Protein AF-F6WDW6-F1 (afdb_monomer)

Secondary structure (DSSP, 8-state):
------PPPEE-SS--TTT--SEESS--EESTTTHHHHHHHHT-SS---SEE-HHHHHHHHHHTTSPTT-----GGGTTTTS-S--------------------SHHHHHHHHHHGGGSSSS---PPP---

Nearest PDB structures (foldseek):
  7z34-assembly1_u  TM=2.081E-01  e=6.121E+00  Saccharomyces cerevisiae S288C

pLDDT: mean 77.18, std 23.58, range [34.5, 98.44]

InterPro domains:
  IPR026065 SIN3-HDAC complex-associated factor [PF15396] (2-120)
  IPR026065 SIN3-HDAC complex-associated factor [PTHR13422] (1-121)

Foldseek 3Di:
DPPPDDQDKEADPQAAQFQRHRIESDYWDWCPVQQVVCCQAQVDPDGTTDTHHPVVVVSSVVVVPDDPPDSDHNVVRGNNVVPPPPPPPPPPPPDDPDDDDDDDPPVVVVVVVVVVVVPPDDDDDDDDDDD

Mean predicted aligned error: 16.39 Å

Radius of gyration: 31.58 Å; Cα contacts (8 Å, |Δi|>4): 129; chains: 1; bounding box: 74×44×86 Å

Structure (mmCIF, N/CA/C/O backbone):
data_AF-F6WDW6-F1
#
_entry.id   AF-F6WDW6-F1
#
loop_
_atom_site.group_PDB
_atom_site.id
_atom_site.type_symbol
_atom_site.label_atom_id
_atom_site.label_alt_id
_atom_site.label_comp_id
_atom_site.label_asym_id
_atom_site.label_entity_id
_atom_site.label_seq_id
_atom_site.pdbx_PDB_ins_code
_atom_site.Cartn_x
_atom_site.Cartn_y
_atom_site.Cartn_z
_atom_site.occupancy
_atom_site.B_iso_or_equiv
_atom_site.auth_seq_id
_atom_site.auth_comp_id
_atom_site.auth_asym_id
_atom_site.auth_atom_id
_atom_site.pdbx_PDB_model_num
ATOM 1 N N . MET A 1 1 ? 35.401 13.949 -7.807 1.00 63.75 1 MET A N 1
ATOM 2 C CA . MET A 1 1 ? 34.374 13.341 -8.684 1.00 63.75 1 MET A CA 1
ATOM 3 C C . MET A 1 1 ? 33.466 12.466 -7.840 1.00 63.75 1 MET A C 1
ATOM 5 O O . MET A 1 1 ? 33.909 11.425 -7.373 1.00 63.75 1 MET A O 1
ATOM 9 N N . PHE A 1 2 ? 32.221 12.883 -7.607 1.00 60.28 2 PHE A N 1
ATOM 10 C CA . PHE A 1 2 ? 31.216 11.987 -7.040 1.00 60.28 2 PHE A CA 1
ATOM 11 C C . PHE A 1 2 ? 30.841 10.987 -8.132 1.00 60.28 2 PHE A C 1
ATOM 13 O O . PHE A 1 2 ? 30.145 11.336 -9.084 1.00 60.28 2 P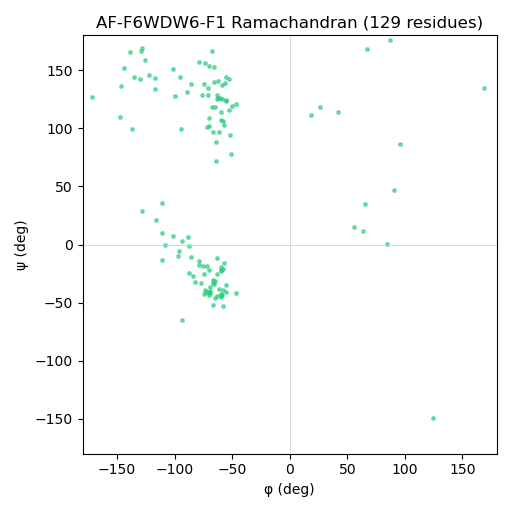HE A O 1
ATOM 20 N N . GLY A 1 3 ? 31.384 9.772 -8.052 1.00 66.12 3 GLY A N 1
ATOM 21 C CA . GLY A 1 3 ? 30.981 8.692 -8.942 1.00 66.12 3 GLY A CA 1
ATOM 22 C C . GLY A 1 3 ? 29.470 8.516 -8.836 1.00 66.12 3 GLY A C 1
ATOM 23 O O . GLY A 1 3 ? 28.943 8.348 -7.737 1.00 66.12 3 GLY A O 1
ATOM 24 N N . PHE A 1 4 ? 28.767 8.598 -9.964 1.00 70.69 4 PHE A N 1
ATOM 25 C CA . PHE A 1 4 ? 27.333 8.346 -10.026 1.00 70.69 4 PHE A CA 1
ATOM 26 C C . PHE A 1 4 ? 27.072 6.879 -9.668 1.00 70.69 4 PHE A C 1
ATOM 28 O O . PHE A 1 4 ? 27.041 6.001 -10.531 1.00 70.69 4 PHE A O 1
ATOM 35 N N . HIS A 1 5 ? 26.904 6.597 -8.378 1.00 80.62 5 HIS A N 1
ATOM 36 C CA . HIS A 1 5 ? 26.527 5.277 -7.908 1.00 80.62 5 HIS A CA 1
ATOM 37 C C . HIS A 1 5 ? 25.077 5.027 -8.325 1.00 80.62 5 HIS A C 1
ATOM 39 O O . HIS A 1 5 ? 24.148 5.543 -7.704 1.00 80.62 5 HIS A O 1
ATOM 45 N N . LYS A 1 6 ? 24.869 4.240 -9.389 1.00 76.88 6 LYS A N 1
ATOM 46 C CA . LYS A 1 6 ? 23.531 3.785 -9.788 1.00 76.88 6 LYS A CA 1
ATOM 47 C C . LYS A 1 6 ? 22.930 2.985 -8.627 1.00 76.88 6 LYS A C 1
ATOM 49 O O . LYS A 1 6 ? 23.463 1.924 -8.296 1.00 76.88 6 LYS A O 1
ATOM 54 N N . PRO A 1 7 ? 21.846 3.459 -7.986 1.00 83.31 7 PRO A N 1
ATOM 55 C CA . PRO A 1 7 ? 21.243 2.729 -6.882 1.00 83.31 7 PRO A CA 1
ATOM 56 C C . PRO A 1 7 ? 20.798 1.338 -7.336 1.00 83.31 7 PRO A C 1
ATOM 58 O O . PRO A 1 7 ? 20.219 1.179 -8.413 1.00 83.31 7 PRO A O 1
ATOM 61 N N . LYS A 1 8 ? 21.055 0.324 -6.503 1.00 88.50 8 LYS A N 1
ATOM 62 C CA . LYS A 1 8 ? 20.607 -1.043 -6.771 1.00 88.50 8 LYS A CA 1
ATOM 63 C C . LYS A 1 8 ? 19.080 -1.080 -6.795 1.00 88.50 8 LYS A C 1
ATOM 65 O O . LYS A 1 8 ? 18.426 -0.635 -5.856 1.00 88.50 8 LYS A O 1
ATOM 70 N N . MET A 1 9 ? 18.522 -1.642 -7.861 1.00 89.88 9 MET A N 1
ATOM 71 C CA . MET A 1 9 ? 17.085 -1.845 -8.000 1.00 89.88 9 MET A CA 1
ATOM 72 C C . MET A 1 9 ? 16.735 -3.290 -7.654 1.00 89.88 9 MET A C 1
ATOM 74 O O . MET A 1 9 ? 17.307 -4.225 -8.213 1.00 89.88 9 MET A O 1
ATOM 78 N N . TYR A 1 10 ? 15.770 -3.469 -6.758 1.00 95.19 10 TYR A N 1
ATOM 79 C CA . TYR A 1 10 ? 15.222 -4.778 -6.415 1.00 95.19 10 TYR A CA 1
ATOM 80 C C . TYR A 1 10 ? 13.967 -5.038 -7.236 1.00 95.19 10 TYR A C 1
ATOM 82 O O . TYR A 1 10 ? 13.205 -4.104 -7.498 1.00 95.19 10 TYR A O 1
ATOM 90 N N . ARG A 1 11 ? 13.754 -6.294 -7.638 1.00 95.12 11 ARG A N 1
ATOM 91 C CA . ARG A 1 11 ? 12.616 -6.709 -8.463 1.00 95.12 11 ARG A CA 1
ATOM 92 C C . ARG A 1 11 ? 11.800 -7.790 -7.763 1.00 95.12 11 ARG A C 1
ATOM 94 O O . ARG A 1 11 ? 12.371 -8.621 -7.067 1.00 95.12 11 ARG A O 1
ATOM 101 N N . SER A 1 12 ? 10.491 -7.758 -7.979 1.00 95.62 12 SER A N 1
ATOM 102 C CA . SER A 1 12 ? 9.552 -8.828 -7.627 1.00 95.62 12 SER A CA 1
ATOM 103 C C . SER A 1 12 ? 8.932 -9.364 -8.921 1.00 95.62 12 SER A C 1
ATOM 105 O O . SER A 1 12 ? 8.706 -8.591 -9.859 1.00 95.62 12 SER A O 1
ATOM 107 N N . LEU A 1 13 ? 8.701 -10.678 -8.989 1.00 94.69 13 LEU A N 1
ATOM 108 C CA . LEU A 1 13 ? 8.116 -11.343 -10.160 1.00 94.69 13 LEU A CA 1
ATOM 109 C C . LEU A 1 13 ? 6.656 -10.907 -10.358 1.00 94.69 13 LEU A C 1
ATOM 111 O O . LEU A 1 13 ? 6.294 -10.385 -11.422 1.00 94.69 13 LEU A O 1
ATOM 115 N N . GLU A 1 14 ? 5.874 -11.021 -9.285 1.00 96.31 14 GLU A N 1
ATOM 116 C CA . GLU A 1 14 ? 4.463 -10.629 -9.224 1.00 96.31 14 GLU A CA 1
ATOM 117 C C . GLU A 1 14 ? 4.296 -9.107 -9.097 1.00 96.31 14 GLU A C 1
ATOM 119 O O . GLU A 1 14 ? 3.385 -8.509 -9.675 1.00 96.31 14 GLU A O 1
ATOM 124 N N . GLY A 1 15 ? 5.237 -8.451 -8.412 1.00 97.50 15 GLY A N 1
ATOM 125 C CA . GLY A 1 15 ? 5.169 -7.033 -8.083 1.00 97.50 15 GLY A CA 1
ATOM 126 C C . GLY A 1 15 ? 4.412 -6.766 -6.783 1.00 97.50 15 GLY A C 1
ATOM 127 O O . GLY A 1 15 ? 3.876 -7.660 -6.139 1.00 97.50 15 GLY A O 1
ATOM 128 N N . CYS A 1 16 ? 4.382 -5.494 -6.383 1.00 98.38 16 CYS A N 1
ATOM 129 C CA . CYS A 1 16 ? 3.708 -5.076 -5.157 1.00 98.38 16 CYS A CA 1
ATOM 130 C C . CYS A 1 16 ? 2.217 -5.450 -5.191 1.00 98.38 16 CYS A C 1
ATOM 132 O O . CYS A 1 16 ? 1.500 -4.978 -6.074 1.00 98.38 16 CYS A O 1
ATOM 134 N N . CYS A 1 17 ? 1.728 -6.185 -4.195 1.00 98.25 17 CYS A N 1
ATOM 135 C CA . CYS A 1 17 ? 0.319 -6.569 -4.061 1.00 98.25 17 CYS A CA 1
ATOM 136 C C . CYS A 1 17 ? -0.650 -5.366 -4.012 1.00 98.25 17 CYS A C 1
ATOM 138 O O . CYS A 1 17 ? -1.825 -5.498 -4.351 1.00 98.25 17 CYS A O 1
ATOM 140 N N . ILE A 1 18 ? -0.163 -4.170 -3.659 1.00 98.44 18 ILE A N 1
ATOM 141 C CA . ILE A 1 18 ? -0.962 -2.936 -3.617 1.00 98.44 18 ILE A CA 1
ATOM 142 C C . ILE A 1 18 ? -0.866 -2.152 -4.927 1.00 98.44 18 ILE A C 1
ATOM 144 O O . ILE A 1 18 ? -1.855 -1.991 -5.633 1.00 98.44 18 ILE A O 1
ATOM 148 N N . CYS A 1 19 ? 0.323 -1.642 -5.261 1.00 98.12 19 CYS A N 1
ATOM 149 C CA . CYS A 1 19 ? 0.484 -0.704 -6.375 1.00 98.12 19 CYS A CA 1
ATOM 150 C C . CYS A 1 19 ? 0.918 -1.354 -7.692 1.00 98.12 19 CYS A C 1
ATOM 152 O O . CYS A 1 19 ? 1.027 -0.648 -8.690 1.00 98.12 19 CYS A O 1
ATOM 154 N N . ARG A 1 20 ? 1.211 -2.664 -7.697 1.00 97.81 20 ARG A N 1
ATOM 155 C CA . ARG A 1 20 ? 1.720 -3.461 -8.835 1.00 97.81 20 ARG A CA 1
ATOM 156 C C . ARG A 1 20 ? 3.102 -3.075 -9.362 1.00 97.81 20 ARG A C 1
ATOM 158 O O . ARG A 1 20 ? 3.536 -3.561 -10.402 1.00 97.81 20 ARG A O 1
ATOM 165 N N . ALA A 1 21 ? 3.845 -2.234 -8.644 1.00 97.38 21 ALA A N 1
ATOM 166 C CA . ALA A 1 21 ? 5.224 -1.928 -9.013 1.00 97.38 21 ALA A CA 1
ATOM 167 C C . ALA A 1 21 ? 6.098 -3.192 -8.935 1.00 97.38 21 ALA A C 1
ATOM 169 O O . ALA A 1 21 ? 6.182 -3.812 -7.876 1.00 97.38 21 ALA A O 1
ATOM 170 N N . LYS A 1 22 ? 6.797 -3.530 -10.026 1.00 97.00 22 LYS A N 1
ATOM 171 C CA . LYS A 1 22 ? 7.754 -4.655 -10.081 1.00 97.00 22 LYS A CA 1
ATOM 172 C C . LYS A 1 22 ? 9.173 -4.294 -9.650 1.00 97.00 22 LYS A C 1
ATOM 174 O O . LYS A 1 22 ? 10.048 -5.153 -9.638 1.00 97.00 22 LYS A O 1
ATOM 179 N N . SER A 1 23 ? 9.416 -3.032 -9.306 1.00 95.94 23 SER A N 1
ATOM 180 C CA . SER A 1 23 ? 10.722 -2.539 -8.875 1.00 95.94 23 SER A CA 1
ATOM 181 C C . SER A 1 23 ? 10.619 -1.632 -7.656 1.00 95.94 23 SER A C 1
ATOM 183 O O . SER A 1 23 ? 9.686 -0.834 -7.553 1.00 95.94 23 SER A O 1
ATOM 185 N N . SER A 1 24 ? 11.607 -1.709 -6.768 1.00 95.75 24 SER A N 1
ATOM 186 C CA . SER A 1 24 ? 11.712 -0.894 -5.554 1.00 95.75 24 SER A CA 1
ATOM 187 C C . SER A 1 24 ? 13.178 -0.536 -5.272 1.00 95.75 24 SER A C 1
ATOM 189 O O . SER A 1 24 ? 14.091 -1.270 -5.659 1.00 95.75 24 SER A O 1
ATOM 191 N N . SER A 1 25 ? 13.410 0.604 -4.610 1.00 92.50 25 SER A N 1
ATOM 192 C CA . SER A 1 25 ? 14.748 1.071 -4.201 1.00 92.50 25 SER A CA 1
ATOM 193 C C . SER A 1 25 ? 15.347 0.259 -3.047 1.00 92.50 25 SER A C 1
ATOM 195 O O . SER A 1 25 ? 16.556 0.262 -2.840 1.00 92.50 25 SER A O 1
ATOM 197 N N . SER A 1 26 ? 14.513 -0.474 -2.316 1.00 94.81 26 SER A N 1
ATOM 198 C CA . SER A 1 26 ? 14.915 -1.495 -1.349 1.00 94.81 26 SER A CA 1
ATOM 199 C C . SER A 1 26 ? 14.177 -2.802 -1.627 1.00 94.81 26 SER A C 1
ATOM 201 O O . SER A 1 26 ? 13.252 -2.839 -2.448 1.00 94.81 26 SER A O 1
ATOM 203 N N . ARG A 1 27 ? 14.604 -3.881 -0.962 1.00 96.56 27 ARG A N 1
ATOM 204 C CA . ARG A 1 27 ? 13.976 -5.200 -1.084 1.00 96.56 27 ARG A CA 1
ATOM 205 C C . ARG A 1 27 ? 12.472 -5.121 -0.822 1.00 96.56 27 ARG A C 1
ATOM 207 O O . ARG A 1 27 ? 12.025 -4.376 0.049 1.00 96.56 27 ARG A O 1
ATOM 214 N N . PHE A 1 28 ? 11.722 -5.907 -1.587 1.00 98.12 28 PHE A N 1
ATOM 215 C CA . PHE A 1 28 ? 10.337 -6.210 -1.253 1.00 98.12 28 PHE A CA 1
ATOM 216 C C . PHE A 1 28 ? 10.307 -7.026 0.041 1.00 98.12 28 PHE A C 1
ATOM 218 O O . PHE A 1 28 ? 11.276 -7.709 0.380 1.00 98.12 28 PHE A O 1
ATOM 225 N N . THR A 1 29 ? 9.209 -6.911 0.773 1.00 97.44 29 THR A N 1
ATOM 226 C CA . THR A 1 29 ? 8.971 -7.659 2.008 1.00 97.44 29 THR A CA 1
ATOM 227 C C . THR A 1 29 ? 7.649 -8.400 1.904 1.00 97.44 29 THR A C 1
ATOM 229 O O . THR A 1 29 ? 6.783 -7.987 1.139 1.00 97.44 29 THR A O 1
ATOM 232 N N . ASP A 1 30 ? 7.470 -9.438 2.713 1.00 98.12 30 ASP A N 1
ATOM 233 C CA . ASP A 1 30 ? 6.186 -10.125 2.858 1.00 98.12 30 ASP A CA 1
ATOM 234 C C . ASP A 1 30 ? 5.133 -9.193 3.501 1.00 98.12 30 ASP A C 1
ATOM 236 O O . ASP A 1 30 ? 5.441 -8.387 4.392 1.00 98.12 30 ASP A O 1
ATOM 240 N N . SER A 1 31 ? 3.893 -9.254 3.009 1.00 98.25 31 SER A N 1
ATOM 241 C CA . SER A 1 31 ? 2.789 -8.389 3.428 1.00 98.25 31 SER A CA 1
ATOM 242 C C . SER A 1 31 ? 2.185 -8.721 4.789 1.00 98.25 31 SER A C 1
ATOM 244 O O . SER A 1 31 ? 1.558 -7.823 5.348 1.00 98.25 31 SER A O 1
ATOM 246 N N . LYS A 1 32 ? 2.375 -9.922 5.359 1.00 98.31 32 LYS A N 1
ATOM 247 C CA . LYS A 1 32 ? 1.605 -10.460 6.508 1.00 98.31 32 LYS A CA 1
ATOM 248 C C . LYS A 1 32 ? 1.422 -9.478 7.662 1.00 98.31 32 LYS A C 1
ATOM 250 O O . LYS A 1 32 ? 0.340 -9.340 8.221 1.00 98.31 32 LYS A O 1
ATOM 255 N N . ARG A 1 33 ? 2.474 -8.728 8.006 1.00 97.81 33 ARG A N 1
ATOM 256 C CA . ARG A 1 33 ? 2.449 -7.726 9.091 1.00 97.81 33 ARG A CA 1
ATOM 257 C C . ARG A 1 33 ? 1.467 -6.565 8.848 1.00 97.81 33 ARG A C 1
ATOM 259 O O . ARG A 1 33 ? 1.071 -5.891 9.802 1.00 97.81 33 ARG A O 1
ATOM 266 N N . TYR A 1 34 ? 1.162 -6.271 7.592 1.00 98.12 34 TYR A N 1
ATOM 267 C CA . TYR A 1 34 ? 0.443 -5.081 7.142 1.00 98.12 34 TYR A CA 1
ATOM 268 C C . TYR A 1 34 ? -0.960 -5.387 6.607 1.00 98.12 34 TYR A C 1
ATOM 270 O O . TYR A 1 34 ? -1.751 -4.459 6.466 1.00 98.12 34 TYR A O 1
ATOM 278 N N . GLU A 1 35 ? -1.280 -6.655 6.339 1.00 98.12 35 GLU A N 1
ATOM 279 C CA . GLU A 1 35 ? -2.530 -7.077 5.686 1.00 98.12 35 GLU A CA 1
ATOM 280 C C . GLU A 1 35 ? -3.785 -6.572 6.397 1.00 98.12 35 GLU A C 1
ATOM 282 O O . GLU A 1 35 ? -4.696 -6.056 5.752 1.00 98.12 35 GLU A O 1
ATOM 287 N N . LYS A 1 36 ? -3.793 -6.607 7.735 1.00 97.12 36 LYS A N 1
ATOM 288 C CA . LYS A 1 36 ? -4.912 -6.105 8.548 1.00 97.12 36 LYS A CA 1
ATOM 289 C C . LYS A 1 36 ? -5.222 -4.619 8.341 1.00 97.12 36 LYS A C 1
ATOM 291 O O . LYS A 1 36 ? -6.320 -4.172 8.644 1.00 97.12 36 LYS A O 1
ATOM 296 N N . ASP A 1 37 ? -4.249 -3.847 7.863 1.00 97.19 37 ASP A N 1
ATOM 297 C CA . ASP A 1 37 ? -4.378 -2.405 7.669 1.00 97.19 37 ASP A CA 1
ATOM 298 C C . ASP A 1 37 ? -4.726 -2.046 6.215 1.00 97.19 37 ASP A C 1
ATOM 300 O O . ASP A 1 37 ? -5.030 -0.889 5.927 1.00 97.19 37 ASP A O 1
ATOM 304 N N . PHE A 1 38 ? -4.665 -3.001 5.278 1.00 97.94 38 PHE A N 1
ATOM 305 C CA . PHE A 1 38 ? -4.794 -2.722 3.846 1.00 97.94 38 PHE A CA 1
ATOM 306 C C . PHE A 1 38 ? -6.157 -2.156 3.466 1.00 97.94 38 PHE A C 1
ATOM 308 O O . PHE A 1 38 ? -6.207 -1.173 2.724 1.00 97.94 38 PHE A O 1
ATOM 315 N N . GLN A 1 39 ? -7.237 -2.727 3.999 1.00 97.19 39 GLN A N 1
ATOM 316 C CA . GLN A 1 39 ? -8.599 -2.287 3.696 1.00 97.19 39 GLN A CA 1
ATOM 317 C C . GLN A 1 39 ? -8.793 -0.811 4.055 1.00 97.19 39 GLN A C 1
ATOM 319 O O . GLN A 1 39 ? -9.125 -0.005 3.190 1.00 97.19 39 GLN A O 1
ATOM 324 N N . SER A 1 40 ? -8.470 -0.414 5.286 1.00 96.56 40 SER A N 1
ATOM 325 C CA . SER A 1 40 ? -8.644 0.971 5.741 1.00 96.56 40 SER A CA 1
ATOM 326 C C . SER A 1 40 ? -7.616 1.940 5.146 1.00 96.56 40 SER A C 1
ATOM 328 O O . SER A 1 40 ? -7.961 3.064 4.783 1.00 96.56 40 SER A O 1
ATOM 330 N N . CYS A 1 41 ? -6.350 1.525 5.017 1.00 97.75 41 CYS A N 1
ATOM 331 C CA . CYS A 1 41 ? -5.283 2.386 4.503 1.00 97.75 41 CYS A CA 1
ATOM 332 C C . CYS A 1 41 ? -5.455 2.683 3.011 1.00 97.75 41 CYS A C 1
ATOM 334 O O . CYS A 1 41 ? -5.234 3.816 2.583 1.00 97.75 41 CYS A O 1
ATOM 336 N N . PHE A 1 42 ? -5.833 1.685 2.212 1.00 98.00 42 PHE A N 1
ATOM 337 C CA . PHE A 1 42 ? -5.928 1.800 0.756 1.00 98.00 42 PHE A CA 1
ATOM 338 C C . PHE A 1 42 ? -7.368 1.819 0.236 1.00 98.00 42 PHE A C 1
ATOM 340 O O . PHE A 1 42 ? -7.552 1.966 -0.961 1.00 98.00 42 PHE A O 1
ATOM 347 N N . GLY A 1 43 ? -8.387 1.722 1.092 1.00 96.50 43 GLY A N 1
ATOM 348 C CA . GLY A 1 43 ? -9.784 1.674 0.647 1.00 96.50 43 GLY A CA 1
ATOM 349 C C . GLY A 1 43 ? -10.101 0.414 -0.165 1.00 96.50 43 GLY A C 1
ATOM 350 O O . GLY A 1 43 ? -10.857 0.484 -1.128 1.00 96.50 43 GLY A O 1
ATOM 351 N N . LEU A 1 44 ? -9.474 -0.714 0.178 1.00 96.06 44 LEU A N 1
ATOM 352 C CA . LEU A 1 44 ? -9.671 -1.990 -0.509 1.00 96.06 44 LEU A CA 1
ATOM 353 C C . LEU A 1 44 ? -10.882 -2.734 0.062 1.00 96.06 44 LEU A C 1
ATOM 355 O O . LEU A 1 44 ? -11.039 -2.817 1.278 1.00 96.06 44 LEU A O 1
ATOM 359 N N . HIS A 1 45 ? -11.686 -3.329 -0.819 1.00 94.12 45 HIS A N 1
ATOM 360 C CA . HIS A 1 45 ? -12.764 -4.252 -0.440 1.00 94.12 45 HIS A CA 1
ATOM 361 C C . HIS A 1 45 ? -12.280 -5.705 -0.326 1.00 94.12 45 HIS A C 1
ATOM 363 O O . HIS A 1 45 ? -12.859 -6.504 0.403 1.00 94.12 45 HIS A O 1
ATOM 369 N N . GLU A 1 46 ? -11.198 -6.038 -1.025 1.00 94.50 46 GLU A N 1
ATOM 370 C CA . GLU A 1 46 ? -10.633 -7.384 -1.092 1.00 94.50 46 GLU A CA 1
ATOM 371 C C . GLU A 1 46 ? -9.415 -7.514 -0.176 1.00 94.50 46 GLU A C 1
ATOM 373 O O . GLU A 1 46 ? -8.668 -6.555 0.050 1.00 94.50 46 GLU A O 1
ATOM 378 N N . THR A 1 47 ? -9.178 -8.725 0.324 1.00 95.62 47 THR A N 1
ATOM 379 C CA . THR A 1 47 ? -7.908 -9.063 0.963 1.00 95.62 47 THR A CA 1
ATOM 380 C C . THR A 1 47 ? -6.831 -9.232 -0.109 1.00 95.62 47 THR A C 1
ATOM 382 O O . THR A 1 47 ? -7.060 -9.803 -1.173 1.00 95.62 47 THR A O 1
ATOM 385 N N . ARG A 1 48 ? -5.633 -8.707 0.156 1.00 97.50 48 ARG A N 1
ATOM 386 C CA . ARG A 1 48 ? -4.467 -8.871 -0.719 1.00 97.50 48 ARG A CA 1
ATOM 387 C C . ARG A 1 48 ? -3.277 -9.332 0.102 1.00 97.50 48 ARG A C 1
ATOM 389 O O . ARG A 1 48 ? -3.086 -8.851 1.213 1.00 97.50 48 ARG A O 1
ATOM 396 N N . SER A 1 49 ? -2.473 -10.212 -0.475 1.00 98.06 49 SER A N 1
ATOM 397 C CA . SER A 1 49 ? -1.246 -10.736 0.120 1.00 98.06 49 SER A CA 1
ATOM 398 C C . SER A 1 49 ? -0.136 -10.837 -0.930 1.00 98.06 49 SER A C 1
ATOM 400 O O . SER A 1 49 ? -0.387 -10.722 -2.134 1.00 98.06 49 SER A O 1
ATOM 402 N N . GLY A 1 50 ? 1.103 -11.012 -0.475 1.00 97.88 50 GLY A N 1
ATOM 403 C CA . GLY A 1 50 ? 2.287 -11.220 -1.306 1.00 97.88 50 GLY A CA 1
ATOM 404 C C . GLY A 1 50 ? 3.389 -10.202 -1.026 1.00 97.88 50 GLY A C 1
ATOM 405 O O . GLY A 1 50 ? 3.539 -9.693 0.085 1.00 97.88 50 GLY A O 1
ATOM 406 N N . ASP A 1 51 ? 4.170 -9.886 -2.054 1.00 98.12 51 ASP A N 1
ATOM 407 C CA . ASP A 1 51 ? 5.248 -8.908 -1.937 1.00 98.12 51 ASP A CA 1
ATOM 408 C C . ASP A 1 51 ? 4.688 -7.489 -1.784 1.00 98.12 51 ASP A C 1
ATOM 410 O O . ASP A 1 51 ? 3.816 -7.054 -2.537 1.00 98.12 51 ASP A O 1
ATOM 414 N N . ILE A 1 52 ? 5.233 -6.708 -0.853 1.00 98.44 52 ILE A N 1
ATOM 415 C CA . ILE A 1 52 ? 4.938 -5.280 -0.712 1.00 98.44 52 ILE A CA 1
ATOM 416 C C . ILE A 1 52 ? 6.199 -4.445 -0.951 1.00 98.44 52 ILE A C 1
ATOM 418 O O . ILE A 1 52 ? 7.285 -4.739 -0.447 1.00 98.44 52 ILE A O 1
ATOM 422 N N . CYS A 1 53 ? 6.071 -3.382 -1.752 1.00 98.31 53 CYS A N 1
ATOM 423 C CA . CYS A 1 53 ? 7.174 -2.455 -1.991 1.00 98.31 53 CYS A CA 1
ATOM 424 C C . CYS A 1 53 ? 7.349 -1.478 -0.820 1.00 98.31 53 CYS A C 1
ATOM 426 O O . CYS A 1 53 ? 6.402 -1.153 -0.098 1.00 98.31 53 CYS A O 1
ATOM 428 N N . ASN A 1 54 ? 8.551 -0.919 -0.685 1.00 97.75 54 ASN A N 1
ATOM 429 C CA . ASN A 1 54 ? 8.874 -0.002 0.408 1.00 97.75 54 ASN A CA 1
ATOM 430 C C . ASN A 1 54 ? 7.965 1.234 0.458 1.00 97.75 54 ASN A C 1
ATOM 432 O O . ASN A 1 54 ? 7.551 1.656 1.534 1.00 97.75 54 ASN A O 1
ATOM 436 N N . ALA A 1 55 ? 7.606 1.792 -0.700 1.00 98.12 55 ALA A N 1
ATOM 437 C CA . ALA A 1 55 ? 6.704 2.938 -0.755 1.00 98.12 55 ALA A CA 1
ATOM 438 C C . ALA A 1 55 ? 5.337 2.619 -0.121 1.00 98.12 55 ALA A C 1
ATOM 440 O O . ALA A 1 55 ? 4.842 3.403 0.684 1.00 98.12 55 ALA A O 1
ATOM 441 N N . CYS A 1 56 ? 4.761 1.446 -0.409 1.00 98.31 56 CYS A N 1
ATOM 442 C CA . CYS A 1 56 ? 3.481 1.036 0.174 1.00 98.31 56 CYS A CA 1
ATOM 443 C C . CYS A 1 56 ? 3.606 0.741 1.677 1.00 98.31 56 CYS A C 1
ATOM 445 O O . CYS A 1 56 ? 2.735 1.143 2.446 1.00 98.31 56 CYS A O 1
ATOM 447 N N . VAL A 1 57 ? 4.722 0.154 2.127 1.00 98.19 57 VAL A N 1
ATOM 448 C CA . VAL A 1 57 ? 5.012 -0.007 3.565 1.00 98.19 57 VAL A CA 1
ATOM 449 C C . VAL A 1 57 ? 5.045 1.346 4.284 1.00 98.19 57 VAL A C 1
ATOM 451 O O . VAL A 1 57 ? 4.492 1.491 5.376 1.00 98.19 57 VAL A O 1
ATOM 454 N N . LEU A 1 58 ? 5.685 2.356 3.687 1.00 98.12 58 LEU A N 1
ATOM 455 C CA . LEU A 1 58 ? 5.757 3.700 4.262 1.00 98.12 58 LEU A CA 1
ATOM 456 C C . LEU A 1 58 ? 4.384 4.375 4.336 1.00 98.12 58 LEU A C 1
ATOM 458 O O . LEU A 1 58 ? 4.126 5.095 5.300 1.00 98.12 58 LEU A O 1
ATOM 462 N N . LEU A 1 59 ? 3.494 4.115 3.375 1.00 98.25 59 LEU A N 1
ATOM 463 C CA . LEU A 1 59 ? 2.115 4.601 3.426 1.00 98.25 59 LEU A CA 1
ATOM 464 C C . LEU A 1 59 ? 1.337 3.984 4.586 1.00 98.25 59 LEU A C 1
ATOM 466 O O . LEU A 1 59 ? 0.752 4.735 5.359 1.00 98.25 59 LEU A O 1
ATOM 470 N N . VAL A 1 60 ? 1.423 2.666 4.793 1.00 98.12 60 VAL A N 1
ATOM 471 C CA . VAL A 1 60 ? 0.778 2.005 5.945 1.00 98.12 60 VAL A CA 1
ATOM 472 C C . VAL A 1 60 ? 1.312 2.565 7.266 1.00 98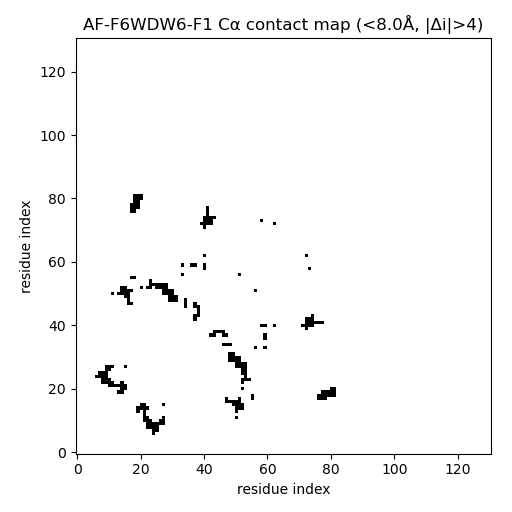.12 60 VAL A C 1
ATOM 474 O O . VAL A 1 60 ? 0.543 2.909 8.162 1.00 98.12 60 VAL A O 1
ATOM 477 N N . LYS A 1 61 ? 2.637 2.727 7.392 1.00 97.62 61 LYS A N 1
ATOM 478 C CA . LYS A 1 61 ? 3.255 3.324 8.591 1.00 97.62 61 LYS A CA 1
ATOM 479 C C . LYS A 1 61 ? 2.795 4.763 8.830 1.00 97.62 61 LYS A C 1
ATOM 481 O O . LYS A 1 61 ? 2.615 5.150 9.980 1.00 97.62 61 LYS A O 1
ATOM 486 N N . ARG A 1 62 ? 2.630 5.555 7.766 1.00 98.19 62 ARG A N 1
ATOM 487 C CA . ARG A 1 62 ? 2.132 6.934 7.845 1.00 98.19 62 ARG A CA 1
ATOM 488 C C . ARG A 1 62 ? 0.653 6.969 8.225 1.00 98.19 62 ARG A C 1
ATOM 490 O O . ARG A 1 62 ? 0.290 7.767 9.078 1.00 98.19 62 ARG A O 1
ATOM 497 N N . TRP A 1 63 ? -0.167 6.101 7.635 1.00 97.69 63 TRP A N 1
ATOM 498 C CA . TRP A 1 63 ? -1.597 5.990 7.921 1.00 97.69 63 TRP A CA 1
ATOM 499 C C . TRP A 1 63 ? -1.854 5.658 9.397 1.00 97.69 63 TRP A C 1
ATOM 501 O O . TRP A 1 63 ? -2.650 6.330 10.040 1.00 97.69 63 TRP A O 1
ATOM 511 N N . LYS A 1 64 ? -1.083 4.732 9.985 1.00 96.00 64 LYS A N 1
ATOM 512 C CA . LYS A 1 64 ? -1.170 4.393 11.422 1.00 96.00 64 LYS A CA 1
ATOM 513 C C . LYS A 1 64 ? -0.893 5.553 12.379 1.00 96.00 64 LYS A C 1
ATOM 515 O O . LYS A 1 64 ? -1.266 5.472 13.541 1.00 96.00 64 LYS A O 1
ATOM 520 N N . LYS A 1 65 ? -0.190 6.590 11.918 1.00 97.00 65 LYS A N 1
ATOM 521 C CA . LYS A 1 65 ? 0.132 7.787 12.710 1.00 97.00 65 LYS A CA 1
ATOM 522 C C . LYS A 1 65 ? -0.882 8.917 12.517 1.00 97.00 65 LYS A C 1
ATOM 524 O O . LYS A 1 65 ? -0.663 10.009 13.034 1.00 97.00 65 LYS A O 1
ATOM 529 N N . LEU A 1 66 ? -1.939 8.705 11.733 1.00 95.56 66 LEU A N 1
ATOM 530 C CA . LEU A 1 66 ? -2.989 9.703 11.578 1.00 95.56 66 LEU A CA 1
ATOM 531 C C . LEU A 1 66 ? -3.805 9.842 12.872 1.00 95.56 66 LEU A C 1
ATOM 533 O O . LEU A 1 66 ? -3.917 8.875 13.627 1.00 95.56 66 LEU A O 1
ATOM 537 N N . PRO A 1 67 ? -4.409 11.018 13.114 1.00 96.31 67 PRO A N 1
ATOM 538 C CA . PRO A 1 67 ? -5.352 11.197 14.210 1.00 96.31 67 PRO A CA 1
ATOM 539 C C . PRO A 1 67 ? -6.501 10.185 14.140 1.00 96.31 67 PRO A C 1
ATOM 541 O O . PRO A 1 67 ? -6.985 9.853 13.050 1.00 96.31 67 PRO A O 1
ATOM 544 N N . ALA A 1 68 ? -6.958 9.724 15.307 1.00 91.62 68 ALA A N 1
ATOM 545 C CA . ALA A 1 68 ? -8.114 8.841 15.407 1.00 91.62 68 ALA A CA 1
ATOM 546 C C . ALA A 1 68 ? -9.346 9.483 14.739 1.00 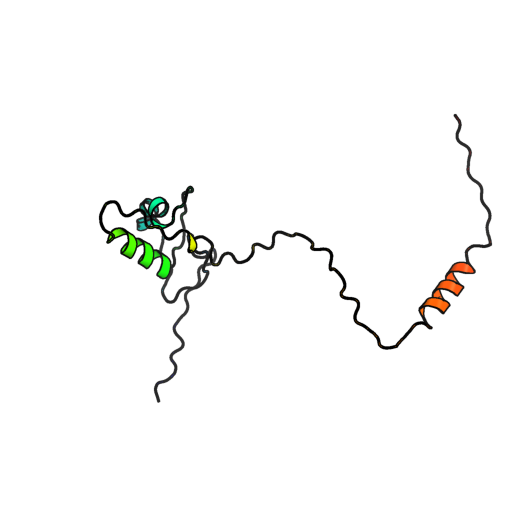91.62 68 ALA A C 1
ATOM 548 O O . ALA A 1 68 ? -9.570 10.686 14.848 1.00 91.62 68 ALA A O 1
ATOM 549 N N . GLY A 1 69 ? -10.120 8.681 14.004 1.00 90.38 69 GLY A N 1
ATOM 550 C CA . GLY A 1 69 ? -11.282 9.157 13.242 1.00 90.38 69 GLY A CA 1
ATOM 551 C C . GLY A 1 69 ? -10.967 9.726 11.852 1.00 90.38 69 GLY A C 1
ATOM 552 O O . GLY A 1 69 ? -11.888 10.120 11.134 1.00 90.38 69 GLY A O 1
ATOM 553 N N . SER A 1 70 ? -9.699 9.747 11.420 1.00 93.38 70 SER A N 1
ATOM 554 C CA . SER A 1 70 ? -9.360 10.151 10.051 1.00 93.38 70 SER A CA 1
ATOM 555 C C . SER A 1 70 ? -9.972 9.202 9.014 1.00 93.38 70 SER A C 1
ATOM 557 O O . SER A 1 70 ? -9.719 8.000 9.025 1.00 93.38 70 SER A O 1
ATOM 559 N N . LYS A 1 71 ? -10.720 9.761 8.055 1.00 93.25 71 LYS A N 1
ATOM 560 C CA . LYS A 1 71 ? -11.287 9.031 6.903 1.00 93.25 71 LYS A CA 1
ATOM 561 C C . LYS A 1 71 ? -10.334 8.965 5.700 1.00 93.25 71 LYS A C 1
ATOM 563 O O . LYS A 1 71 ? -10.730 8.550 4.613 1.00 93.25 71 LYS A O 1
ATOM 568 N N . LYS A 1 72 ? -9.087 9.427 5.856 1.00 95.31 72 LYS A N 1
ATOM 569 C CA . LYS A 1 72 ? -8.115 9.488 4.761 1.00 95.31 72 LYS A CA 1
ATOM 570 C C . LYS A 1 72 ? -7.647 8.085 4.379 1.00 95.31 72 LYS A C 1
ATOM 572 O O . LYS A 1 72 ? -7.153 7.340 5.220 1.00 95.31 72 LYS A O 1
ATOM 577 N N . ASN A 1 73 ? -7.719 7.785 3.088 1.00 96.19 73 ASN A N 1
ATOM 578 C CA . ASN A 1 73 ? -7.173 6.572 2.492 1.00 96.19 73 ASN A CA 1
ATOM 579 C C . ASN A 1 73 ? -6.299 6.910 1.268 1.00 96.19 73 ASN A C 1
ATOM 581 O O . ASN A 1 73 ? -6.280 8.039 0.771 1.00 96.19 73 ASN A O 1
ATOM 585 N N . TRP A 1 74 ? -5.536 5.923 0.808 1.00 97.62 74 TRP A N 1
ATOM 586 C CA . TRP A 1 74 ? -4.593 5.993 -0.309 1.00 97.62 74 TRP A CA 1
ATOM 587 C C . TRP A 1 74 ? -5.071 5.169 -1.513 1.00 97.62 74 TRP A C 1
ATOM 589 O O . TRP A 1 74 ? -4.256 4.585 -2.223 1.00 97.62 74 TRP A O 1
ATOM 599 N N . ASN A 1 75 ? -6.382 5.133 -1.771 1.00 97.69 75 ASN A N 1
ATOM 600 C CA . ASN A 1 75 ? -6.965 4.325 -2.851 1.00 97.69 75 ASN A CA 1
ATOM 601 C C . ASN A 1 75 ? -6.361 4.612 -4.236 1.00 97.69 75 ASN A C 1
ATOM 603 O O . ASN A 1 75 ? -6.097 3.698 -5.005 1.00 97.69 75 ASN A O 1
ATOM 607 N N . HIS A 1 76 ? -5.998 5.865 -4.519 1.00 96.19 76 HIS A N 1
ATOM 608 C CA . HIS A 1 76 ? -5.318 6.249 -5.766 1.00 96.19 76 HIS A CA 1
ATOM 609 C C . HIS A 1 76 ? -3.986 5.513 -6.036 1.00 96.19 76 HIS A C 1
ATOM 611 O O . HIS A 1 76 ? -3.463 5.580 -7.145 1.00 96.19 76 HIS A O 1
ATOM 617 N N . VAL A 1 77 ? -3.393 4.860 -5.030 1.00 97.88 77 VAL A N 1
ATOM 618 C CA . VAL A 1 77 ? -2.154 4.077 -5.162 1.00 97.88 77 VAL A CA 1
ATOM 619 C C . VAL A 1 77 ? -2.427 2.657 -5.660 1.00 97.88 77 VAL A C 1
ATOM 621 O O . VAL A 1 77 ? -1.543 2.048 -6.273 1.00 97.88 77 VAL A O 1
ATOM 624 N N . VAL A 1 78 ? -3.618 2.124 -5.384 1.00 97.62 78 VAL A N 1
ATOM 625 C CA . VAL A 1 78 ? -4.003 0.754 -5.725 1.00 97.62 78 VAL A CA 1
ATOM 626 C C . VAL A 1 78 ? -3.940 0.580 -7.236 1.00 97.62 78 VAL A C 1
ATOM 628 O O . VAL A 1 78 ? -4.491 1.375 -7.990 1.00 97.62 78 VAL A O 1
ATOM 631 N N . ASP A 1 79 ? -3.202 -0.440 -7.675 1.00 96.19 79 ASP A N 1
ATOM 632 C CA . ASP A 1 79 ? -3.026 -0.806 -9.083 1.00 96.19 79 ASP A CA 1
ATOM 633 C C . ASP A 1 79 ? -2.500 0.321 -10.001 1.00 96.19 79 ASP A C 1
ATOM 635 O O . ASP A 1 79 ? -2.467 0.172 -11.221 1.00 96.19 79 ASP A O 1
ATOM 639 N N . ALA A 1 80 ? -1.955 1.409 -9.438 1.00 95.88 80 ALA A N 1
ATOM 640 C CA . ALA A 1 80 ? -1.436 2.551 -10.197 1.00 95.88 80 ALA A CA 1
ATOM 641 C C . ALA A 1 80 ? -0.296 2.190 -11.173 1.00 95.88 80 ALA A C 1
ATOM 643 O O . ALA A 1 80 ? 0.002 2.946 -12.098 1.00 95.88 80 ALA A O 1
ATOM 644 N N . ARG A 1 81 ? 0.377 1.045 -10.975 1.00 94.69 81 ARG A N 1
ATOM 645 C CA . ARG A 1 81 ? 1.413 0.506 -11.877 1.00 94.69 81 ARG A CA 1
ATOM 646 C C . ARG A 1 81 ? 0.995 -0.768 -12.605 1.00 94.69 81 ARG A C 1
ATOM 648 O O . ARG A 1 81 ? 1.842 -1.360 -13.265 1.00 94.69 81 ARG A O 1
ATOM 655 N N . ALA A 1 82 ? -0.276 -1.168 -12.545 1.00 89.31 82 ALA A N 1
ATOM 656 C CA . ALA A 1 82 ? -0.785 -2.305 -13.316 1.00 89.31 82 ALA A CA 1
ATOM 657 C C . ALA A 1 82 ? -0.706 -2.069 -14.837 1.00 89.31 82 ALA A C 1
ATOM 659 O O . ALA A 1 82 ? -0.873 -3.000 -15.620 1.00 89.31 82 ALA A O 1
ATOM 660 N N . GLY A 1 83 ? -0.432 -0.824 -15.250 1.00 74.81 83 GLY A N 1
ATOM 661 C CA . GLY A 1 83 ? -0.548 -0.381 -16.630 1.00 74.81 83 GLY A CA 1
ATOM 662 C C . GLY A 1 83 ? -2.014 -0.376 -17.070 1.00 74.81 83 GLY A C 1
ATOM 663 O O . GLY A 1 83 ? -2.881 -0.921 -16.384 1.00 74.81 83 GLY A O 1
ATOM 664 N N . PRO A 1 84 ? -2.335 0.228 -18.222 1.00 72.56 84 PRO A N 1
ATOM 665 C CA . PRO A 1 84 ? -3.559 -0.127 -18.912 1.00 72.56 84 PRO A CA 1
ATOM 666 C C . PRO A 1 84 ? -3.455 -1.627 -19.175 1.00 72.56 84 PRO A C 1
ATOM 668 O O . PRO A 1 84 ? -2.641 -2.060 -19.991 1.00 72.56 84 PRO A O 1
ATOM 671 N N . SER A 1 85 ? -4.223 -2.423 -18.431 1.00 58.28 85 SER A N 1
ATOM 672 C CA . SER A 1 85 ? -4.454 -3.815 -18.780 1.00 58.28 85 SER A CA 1
ATOM 673 C C . SER A 1 85 ? -4.798 -3.808 -20.268 1.00 58.28 85 SER A C 1
ATOM 675 O O . SER A 1 85 ? -5.716 -3.087 -20.672 1.00 58.28 85 SER A O 1
ATOM 677 N N . LEU A 1 86 ? -4.018 -4.510 -21.094 1.00 52.66 86 LEU A N 1
ATOM 678 C CA . LEU A 1 86 ? -4.376 -4.790 -22.478 1.00 52.66 86 LEU A CA 1
ATOM 679 C C . LEU A 1 86 ? -5.630 -5.668 -22.429 1.00 52.66 86 LEU A C 1
ATOM 681 O O . LEU A 1 86 ? -5.589 -6.863 -22.693 1.00 52.66 86 LEU A O 1
ATOM 685 N N . LYS A 1 87 ? -6.775 -5.087 -22.066 1.00 44.91 87 LYS A N 1
ATOM 686 C CA . LYS A 1 87 ? -8.046 -5.594 -22.532 1.00 44.91 87 LYS A CA 1
ATOM 687 C C . LYS A 1 87 ? -7.922 -5.471 -24.036 1.00 44.91 87 LYS A C 1
ATOM 689 O O . LYS A 1 87 ? -7.904 -4.354 -24.553 1.00 44.91 87 LYS A O 1
ATOM 694 N N . THR A 1 88 ? -7.756 -6.605 -24.704 1.00 47.84 88 THR A N 1
ATOM 695 C CA . THR A 1 88 ? -7.962 -6.793 -26.137 1.00 47.84 88 THR A CA 1
ATOM 696 C C . THR A 1 88 ? -9.340 -6.245 -26.498 1.00 47.84 88 THR A C 1
ATOM 698 O O . THR A 1 88 ? -10.319 -6.959 -26.637 1.00 47.84 88 THR A O 1
ATOM 701 N N . THR A 1 89 ? -9.440 -4.930 -26.601 1.00 48.00 89 THR A N 1
ATOM 702 C CA . THR A 1 89 ? -10.366 -4.278 -27.498 1.00 48.00 89 THR A CA 1
ATOM 703 C C . THR A 1 89 ? -9.506 -4.051 -28.716 1.00 48.00 89 THR A C 1
ATOM 705 O O . THR A 1 89 ? -8.668 -3.148 -28.745 1.00 48.00 89 THR A O 1
ATOM 708 N N . LEU A 1 90 ? -9.663 -4.933 -29.703 1.00 55.31 90 LEU A N 1
ATOM 709 C CA . LEU A 1 90 ? -9.351 -4.588 -31.077 1.00 55.31 90 LEU A CA 1
ATOM 710 C C . LEU A 1 90 ? -10.100 -3.284 -31.358 1.00 55.31 90 LEU A C 1
ATOM 712 O O . LEU A 1 90 ? -11.288 -3.285 -31.662 1.00 55.31 90 LEU A O 1
ATOM 716 N N . LYS A 1 91 ? -9.428 -2.145 -31.187 1.00 47.38 91 LYS A N 1
ATOM 717 C CA . LYS A 1 91 ? -9.876 -0.909 -31.806 1.00 47.38 91 LYS A CA 1
ATOM 718 C C . LYS A 1 91 ? -9.742 -1.161 -33.307 1.00 47.38 91 LYS A C 1
ATOM 720 O O . LYS A 1 91 ? -8.610 -1.388 -33.746 1.00 47.38 91 LYS A O 1
ATOM 725 N N . PRO A 1 92 ? -10.818 -1.129 -34.112 1.00 53.03 92 PRO A N 1
ATOM 726 C CA . PRO A 1 92 ? -10.640 -1.017 -35.546 1.00 53.03 92 PRO A CA 1
ATOM 727 C C . PRO A 1 92 ? -9.792 0.230 -35.792 1.00 53.03 92 PRO A C 1
ATOM 729 O O . PRO A 1 92 ? -10.081 1.330 -35.309 1.00 53.03 92 PRO A O 1
ATOM 732 N N . LYS A 1 93 ? -8.670 0.017 -36.473 1.00 42.94 93 LYS A N 1
ATOM 733 C CA . LYS A 1 93 ? -7.715 1.047 -36.855 1.00 42.94 93 LYS A CA 1
ATOM 734 C C . LYS A 1 93 ? -8.470 2.017 -37.767 1.00 42.94 93 LYS A C 1
ATOM 736 O O . LYS A 1 93 ? -8.640 1.741 -38.950 1.00 42.94 93 LYS A O 1
ATOM 741 N N . LYS A 1 94 ? -8.973 3.131 -37.222 1.00 48.81 94 LYS A N 1
ATOM 742 C CA . LYS A 1 94 ? -9.517 4.222 -38.037 1.00 48.81 94 LYS A CA 1
ATOM 743 C C . LYS A 1 94 ? -8.332 4.806 -38.799 1.00 48.81 94 LYS A C 1
ATOM 745 O O . LYS A 1 94 ? -7.514 5.538 -38.243 1.00 48.81 94 LYS A O 1
ATOM 750 N N . VAL A 1 95 ? -8.187 4.352 -40.039 1.00 48.19 95 VAL A N 1
ATOM 751 C CA . VAL A 1 95 ? -7.214 4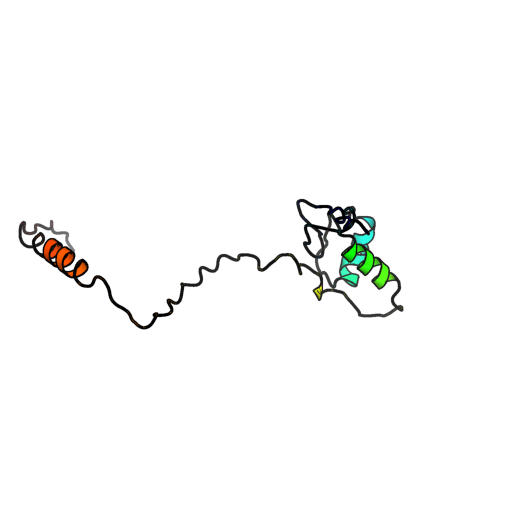.842 -41.004 1.00 48.19 95 VAL A CA 1
ATOM 752 C C . VAL A 1 95 ? -7.373 6.356 -41.104 1.00 48.19 95 VAL A C 1
ATOM 754 O O . VAL A 1 95 ? -8.418 6.865 -41.497 1.00 48.19 95 VAL A O 1
ATOM 757 N N . LYS A 1 96 ? -6.335 7.093 -40.702 1.00 41.72 96 LYS A N 1
ATOM 758 C CA . LYS A 1 96 ? -6.165 8.464 -41.168 1.00 41.72 96 LYS A CA 1
ATOM 759 C C . LYS A 1 96 ? -5.794 8.341 -42.639 1.00 41.72 96 LYS A C 1
ATOM 761 O O . LYS A 1 96 ? -4.708 7.862 -42.957 1.00 41.72 96 LYS A O 1
ATOM 766 N N . THR A 1 97 ? -6.713 8.709 -43.520 1.00 41.19 97 THR A N 1
ATOM 767 C CA . THR A 1 97 ? -6.408 9.010 -44.916 1.00 41.19 97 THR A CA 1
ATOM 768 C C . THR A 1 97 ? -5.356 10.113 -44.922 1.00 41.19 97 THR A C 1
ATOM 770 O O . THR A 1 97 ? -5.656 11.269 -44.629 1.00 41.19 97 THR A O 1
ATOM 773 N N . LEU A 1 98 ? -4.103 9.733 -45.172 1.00 41.84 98 LEU A N 1
ATOM 774 C CA . LEU A 1 98 ? -3.044 10.673 -45.499 1.00 41.84 98 LEU A CA 1
ATOM 775 C C . LEU A 1 98 ? -3.382 11.260 -46.867 1.00 41.84 98 LEU A C 1
ATOM 777 O O . LEU A 1 98 ? -3.489 10.544 -47.863 1.00 41.84 98 LEU A O 1
ATOM 781 N N . SER A 1 99 ? -3.587 12.569 -46.881 1.00 43.91 99 SER A N 1
ATOM 782 C CA . SER A 1 99 ? -3.583 13.393 -48.077 1.00 43.91 99 SER A CA 1
ATOM 783 C C . SER A 1 99 ? -2.317 13.123 -48.894 1.00 43.91 99 SER A C 1
ATOM 785 O O . SER A 1 99 ? -1.215 13.338 -48.398 1.00 43.91 99 SER A O 1
ATOM 787 N N . GLY A 1 100 ? -2.524 12.651 -50.125 1.00 39.31 100 GLY A N 1
ATOM 788 C CA . GLY A 1 100 ? -1.678 12.798 -51.312 1.00 39.31 100 GLY A CA 1
ATOM 789 C C . GLY A 1 100 ? -0.159 12.644 -51.178 1.00 39.31 100 GLY A C 1
ATOM 790 O O . GLY A 1 100 ? 0.520 13.553 -50.728 1.00 39.31 100 GLY A O 1
ATOM 791 N N . SER A 1 101 ? 0.398 11.597 -51.795 1.00 38.94 101 SER A N 1
ATOM 792 C CA . SER A 1 101 ? 1.098 11.765 -53.080 1.00 38.94 101 SER A CA 1
ATOM 793 C C . SER A 1 101 ? 1.466 10.407 -53.693 1.00 38.94 101 SER A C 1
ATOM 795 O O . SER A 1 101 ? 2.065 9.567 -53.032 1.00 38.94 101 SER A O 1
ATOM 797 N N . ARG A 1 102 ? 1.053 10.232 -54.958 1.00 52.47 102 ARG A N 1
ATOM 798 C CA . ARG A 1 102 ? 1.596 9.382 -56.037 1.00 52.47 102 ARG A CA 1
ATOM 799 C C . ARG A 1 102 ? 2.380 8.121 -55.640 1.00 52.47 102 ARG A C 1
ATOM 801 O O . ARG A 1 102 ? 3.500 8.230 -55.165 1.00 52.47 102 ARG A O 1
ATOM 808 N N . ILE A 1 103 ? 1.866 6.949 -56.042 1.00 51.47 103 ILE A N 1
ATOM 809 C CA . ILE A 1 103 ? 2.526 5.963 -56.937 1.00 51.4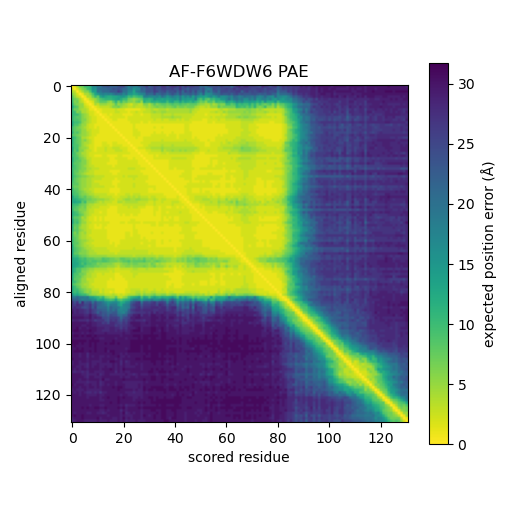7 103 ILE A CA 1
ATOM 810 C C . ILE A 1 103 ? 1.725 4.634 -56.931 1.00 51.47 103 ILE A C 1
ATOM 812 O O . ILE A 1 103 ? 1.381 4.123 -55.872 1.00 51.47 103 ILE A O 1
ATOM 816 N N . LYS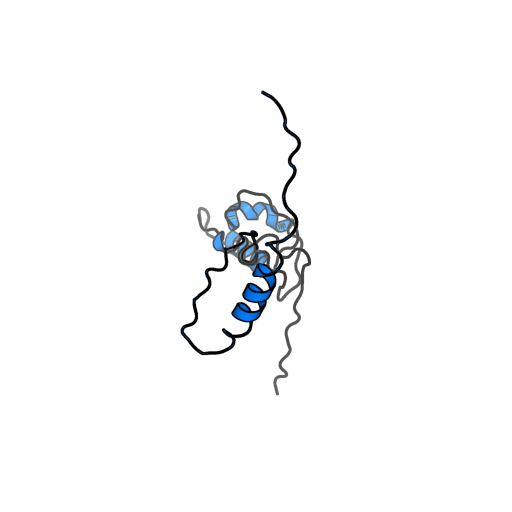 A 1 104 ? 1.499 4.068 -58.136 1.00 52.78 104 LYS A N 1
ATOM 817 C CA . LYS A 1 104 ? 0.986 2.709 -58.478 1.00 52.78 104 LYS A CA 1
ATOM 818 C C . LYS A 1 104 ? -0.531 2.478 -58.662 1.00 52.78 104 LYS A C 1
ATOM 820 O O . LYS A 1 104 ? -1.052 1.434 -58.290 1.00 52.78 104 LYS A O 1
ATOM 825 N N . SER A 1 105 ? -1.212 3.345 -59.413 1.00 50.22 105 SER A N 1
ATOM 826 C CA . SER A 1 105 ? -2.504 3.005 -60.052 1.00 50.22 105 SER A CA 1
ATOM 827 C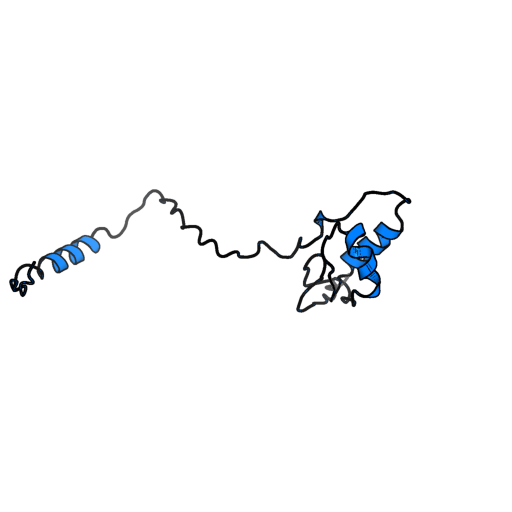 C . SER A 1 105 ? -2.376 1.988 -61.207 1.00 50.22 105 SER A C 1
ATOM 829 O O . SER A 1 105 ? -3.326 1.270 -61.513 1.00 50.22 105 SER A O 1
ATOM 831 N N . ASN A 1 106 ? -1.195 1.855 -61.822 1.00 50.84 106 ASN A N 1
ATOM 832 C CA . ASN A 1 106 ? -1.021 1.029 -63.028 1.00 50.84 106 ASN A CA 1
ATOM 833 C C . ASN A 1 106 ? -0.927 -0.490 -62.772 1.00 50.84 106 ASN A C 1
ATOM 835 O O . ASN A 1 106 ? -1.130 -1.265 -63.703 1.00 50.84 106 ASN A O 1
ATOM 839 N N . GLN A 1 107 ? -0.645 -0.944 -61.543 1.00 56.47 107 GLN A N 1
ATOM 840 C CA . GLN A 1 107 ? -0.555 -2.385 -61.237 1.00 56.47 107 GLN A CA 1
ATOM 841 C C . GLN A 1 107 ? -1.927 -3.029 -60.981 1.00 56.47 107 GLN A C 1
ATOM 843 O O . GLN A 1 107 ? -2.137 -4.181 -61.354 1.00 56.47 107 GLN A O 1
ATOM 848 N N . ILE A 1 108 ? -2.881 -2.279 -60.419 1.00 59.00 108 ILE A N 1
ATOM 849 C CA . ILE A 1 108 ? -4.211 -2.800 -60.060 1.00 59.00 108 ILE A CA 1
ATOM 850 C C . ILE A 1 108 ? -5.066 -3.039 -61.315 1.00 59.00 108 ILE A C 1
ATOM 852 O O . ILE A 1 108 ? -5.689 -4.091 -61.445 1.00 59.00 108 ILE A O 1
ATOM 856 N N . ASN A 1 109 ? -5.010 -2.127 -62.294 1.00 54.88 109 ASN A N 1
ATOM 857 C CA . ASN A 1 109 ? -5.747 -2.282 -63.553 1.00 54.88 109 ASN A CA 1
ATOM 858 C C . ASN A 1 109 ? -5.274 -3.484 -64.388 1.00 54.88 109 ASN A C 1
ATOM 860 O O . ASN A 1 109 ? -6.083 -4.091 -65.086 1.00 54.88 109 ASN A O 1
ATOM 864 N N . LYS A 1 110 ? -3.987 -3.861 -64.317 1.00 55.69 110 LYS A N 1
ATOM 865 C CA . LYS A 1 110 ? -3.461 -5.021 -65.058 1.00 55.69 110 LYS A CA 1
ATOM 866 C C . LYS A 1 110 ? -3.976 -6.344 -64.475 1.00 55.69 110 LYS A C 1
ATOM 868 O O . LYS A 1 110 ? -4.399 -7.205 -65.239 1.00 55.69 110 LYS A O 1
ATOM 873 N N . LEU A 1 111 ? -4.039 -6.450 -63.143 1.00 57.16 111 LEU A N 1
ATOM 874 C CA . LEU A 1 111 ? -4.556 -7.630 -62.437 1.00 57.16 111 LEU A CA 1
ATOM 875 C C . LEU A 1 111 ? -6.073 -7.803 -62.611 1.00 57.16 111 LEU A C 1
ATOM 877 O O . LEU A 1 111 ? -6.546 -8.913 -62.841 1.00 57.16 111 LEU A O 1
ATOM 881 N N . GLN A 1 112 ? -6.848 -6.712 -62.586 1.00 57.28 112 GLN A N 1
ATOM 882 C CA . GLN A 1 112 ? -8.297 -6.784 -62.827 1.00 57.28 112 GLN A CA 1
ATOM 883 C C . GLN A 1 112 ? -8.639 -7.186 -64.271 1.00 57.28 112 GLN A C 1
ATOM 885 O O . GLN A 1 112 ? -9.620 -7.896 -64.496 1.00 57.28 112 GLN A O 1
ATOM 890 N N . LYS A 1 113 ? -7.818 -6.783 -65.252 1.00 55.75 113 LYS A N 1
ATOM 891 C CA . LYS A 1 113 ? -8.007 -7.163 -66.662 1.00 55.75 113 LYS A CA 1
ATOM 892 C C . LYS A 1 113 ? -7.613 -8.619 -66.944 1.00 55.75 113 LYS A C 1
ATOM 894 O O . LYS A 1 113 ? -8.144 -9.207 -67.880 1.00 55.75 113 LYS A O 1
ATOM 899 N N . GLU A 1 114 ? -6.723 -9.211 -66.145 1.00 53.91 114 GLU A N 1
ATOM 900 C CA . GLU A 1 114 ? -6.426 -10.650 -66.199 1.00 53.91 114 GLU A CA 1
ATOM 901 C C . GLU A 1 114 ? -7.538 -11.498 -65.576 1.00 53.91 114 GLU A C 1
ATOM 903 O O . GLU A 1 114 ? -7.967 -12.463 -66.200 1.00 53.91 114 GLU A O 1
ATOM 908 N N . PHE A 1 115 ? -8.095 -11.092 -64.431 1.00 52.84 115 PHE A N 1
ATOM 909 C CA . PHE A 1 115 ? -9.150 -11.863 -63.759 1.00 52.84 115 PHE A CA 1
ATOM 910 C C . PHE A 1 115 ? -10.470 -11.918 -64.547 1.00 52.84 115 PHE A C 1
ATOM 912 O O . PHE A 1 115 ? -11.186 -12.912 -64.484 1.00 52.84 115 PHE A O 1
ATOM 919 N N . LYS A 1 116 ? -10.781 -10.875 -65.332 1.00 50.72 116 LYS A N 1
ATOM 920 C CA . LYS A 1 116 ? -12.009 -10.820 -66.143 1.00 50.72 116 LYS A CA 1
ATOM 921 C C . LYS A 1 116 ? -11.939 -11.624 -67.451 1.00 50.72 116 LYS A C 1
ATOM 923 O O . LYS A 1 116 ? -12.975 -11.889 -68.040 1.00 50.72 116 LYS A O 1
ATOM 928 N N . ARG A 1 117 ? -10.747 -12.043 -67.899 1.00 47.84 117 ARG A N 1
ATOM 929 C CA . ARG A 1 117 ? -10.590 -12.877 -69.111 1.00 47.84 117 ARG A CA 1
ATOM 930 C C . ARG A 1 117 ? -10.746 -14.378 -68.853 1.00 47.84 117 ARG A C 1
ATOM 932 O O . ARG A 1 117 ? -10.833 -15.133 -69.808 1.00 47.84 117 ARG A O 1
ATOM 939 N N . HIS A 1 118 ? -10.787 -14.805 -67.591 1.00 48.62 118 HIS A N 1
ATOM 940 C CA . HIS A 1 118 ? -10.886 -16.220 -67.210 1.00 48.62 118 HIS A CA 1
ATOM 941 C C . HIS A 1 118 ? -12.310 -16.644 -66.792 1.00 48.62 118 HIS A C 1
ATOM 943 O O . HIS A 1 118 ? -12.490 -17.760 -66.321 1.00 48.62 118 HIS A O 1
ATOM 949 N N . SER A 1 119 ? -13.321 -15.777 -66.947 1.00 44.09 119 SER A N 1
ATOM 950 C CA . SER A 1 119 ? -14.703 -16.021 -66.495 1.00 44.09 119 SER A CA 1
ATOM 951 C C . SER A 1 119 ? -15.747 -16.096 -67.624 1.00 44.09 119 SER A C 1
ATOM 953 O O . SER A 1 119 ? -16.923 -15.868 -67.360 1.00 44.09 119 SER A O 1
ATOM 955 N N . GLU A 1 120 ? -15.342 -16.369 -68.871 1.00 48.00 120 GLU A N 1
ATOM 956 C CA . GLU A 1 120 ? -16.246 -16.483 -70.039 1.00 48.00 120 GLU A CA 1
ATOM 957 C C . GLU A 1 120 ? -16.050 -17.781 -70.852 1.00 48.00 120 GLU A C 1
ATOM 959 O O . GLU A 1 120 ? -16.332 -17.829 -72.046 1.00 48.00 120 GLU A O 1
ATOM 964 N N . SER A 1 121 ? -15.618 -18.875 -70.224 1.00 47.72 121 SER A N 1
ATOM 965 C CA . SER A 1 121 ? -15.708 -20.204 -70.841 1.00 47.72 121 SER A CA 1
ATOM 966 C C . SER A 1 121 ? -15.959 -21.266 -69.782 1.00 47.72 121 SER A C 1
ATOM 968 O O . SER A 1 121 ? -15.277 -21.266 -68.762 1.00 47.72 121 SER A O 1
ATOM 970 N N . GLU A 1 122 ? -16.871 -22.184 -70.097 1.00 38.97 122 GLU A N 1
ATOM 971 C CA . GLU A 1 122 ? -17.315 -23.358 -69.327 1.00 38.97 122 GLU A CA 1
ATOM 972 C C . GLU A 1 122 ? -18.580 -23.092 -68.492 1.00 38.97 122 GLU A C 1
ATOM 974 O O . GLU A 1 122 ? -18.565 -22.669 -67.336 1.00 38.97 122 GLU A O 1
ATOM 979 N N . GLY A 1 123 ? -19.706 -23.296 -69.185 1.00 35.50 123 GLY A N 1
ATOM 980 C CA . GLY A 1 123 ? -21.070 -23.106 -68.725 1.00 35.50 123 GLY A CA 1
ATOM 981 C C . GLY A 1 123 ? -21.528 -24.087 -67.647 1.00 35.50 123 GLY A C 1
ATOM 982 O O . GLY A 1 123 ? -20.902 -25.099 -67.341 1.00 35.50 123 GLY A O 1
ATOM 983 N N . GLY A 1 124 ? -22.661 -23.722 -67.052 1.00 34.78 124 GLY A N 1
ATOM 984 C CA . GLY A 1 124 ? -23.237 -24.393 -65.903 1.00 34.78 124 GLY A CA 1
ATOM 985 C C . GLY A 1 124 ? -23.888 -25.744 -66.188 1.00 34.78 124 GLY A C 1
ATOM 986 O O . GLY A 1 124 ? -24.419 -26.005 -67.264 1.00 34.78 124 GLY A O 1
ATOM 987 N N . ALA A 1 125 ? -23.943 -26.545 -65.128 1.00 34.78 125 ALA A N 1
ATOM 988 C CA . ALA A 1 125 ? -24.988 -27.526 -64.883 1.00 34.78 125 ALA A CA 1
ATOM 989 C C . ALA A 1 125 ? -25.191 -27.630 -63.360 1.00 34.78 125 ALA A C 1
ATOM 991 O O . ALA A 1 125 ? 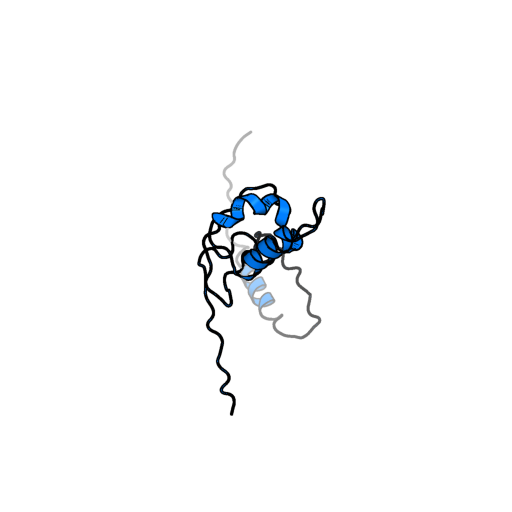-24.322 -28.107 -62.632 1.00 34.78 125 ALA A O 1
ATOM 992 N N . LEU A 1 126 ? -26.328 -27.133 -62.870 1.00 43.88 126 LEU A N 1
ATOM 993 C CA . LEU A 1 126 ? -26.821 -27.369 -61.509 1.00 43.88 126 LEU A CA 1
ATOM 994 C C . LEU A 1 126 ? -27.689 -28.637 -61.528 1.00 43.88 126 LEU A C 1
ATOM 996 O O . LEU A 1 126 ? -28.596 -28.704 -62.361 1.00 43.88 126 LEU A O 1
ATOM 1000 N N . PRO A 1 127 ? -27.516 -29.614 -60.620 1.00 41.09 127 PRO A N 1
ATOM 1001 C CA . PRO A 1 127 ? -28.558 -30.600 -60.383 1.00 41.09 127 PRO A CA 1
ATOM 1002 C C . PRO A 1 127 ? -29.685 -29.982 -59.542 1.00 41.09 127 PRO A C 1
ATOM 1004 O O . PRO A 1 127 ? -29.460 -29.389 -58.485 1.00 41.09 127 PRO A O 1
ATOM 1007 N N . ALA A 1 128 ? -30.908 -30.140 -60.042 1.00 43.72 128 ALA A N 1
ATOM 1008 C CA . ALA A 1 128 ? -32.151 -29.717 -59.415 1.00 43.72 128 ALA A CA 1
ATOM 1009 C C . ALA A 1 128 ? -32.404 -30.423 -58.070 1.00 43.72 128 ALA A C 1
ATOM 1011 O O . ALA A 1 128 ? -32.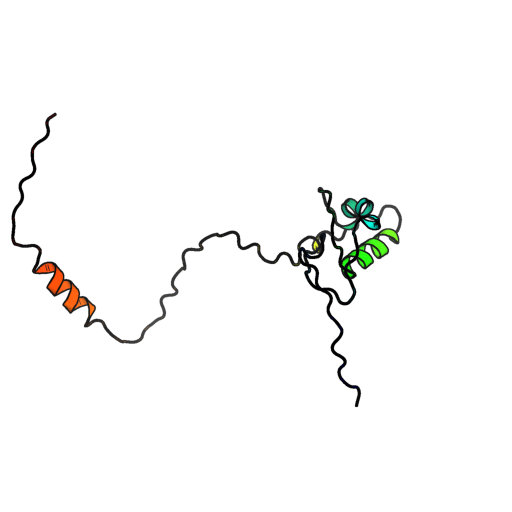214 -31.634 -57.943 1.00 43.72 128 ALA A O 1
ATOM 1012 N N . ARG A 1 129 ? -32.929 -29.677 -57.090 1.00 34.50 129 ARG A N 1
ATOM 1013 C CA . ARG A 1 129 ? -33.628 -30.224 -55.919 1.00 34.50 129 ARG A CA 1
ATOM 1014 C C . ARG A 1 129 ? -34.889 -29.412 -55.615 1.00 34.50 129 ARG A C 1
ATOM 1016 O O . ARG A 1 129 ? -34.813 -28.318 -55.075 1.00 34.50 129 ARG A O 1
ATOM 1023 N N . ILE A 1 130 ? -36.008 -29.974 -56.072 1.00 40.03 130 ILE A N 1
ATOM 1024 C CA . ILE A 1 130 ? -37.262 -30.261 -55.351 1.00 40.03 130 ILE A CA 1
ATOM 1025 C C . ILE A 1 130 ? -37.456 -29.481 -54.039 1.00 40.03 130 ILE A C 1
ATOM 1027 O O . ILE A 1 130 ? -36.766 -29.776 -53.065 1.00 40.03 130 ILE A O 1
ATOM 1031 N N . THR A 1 131 ? -38.427 -28.562 -54.017 1.00 38.47 131 THR A N 1
ATOM 1032 C CA . THR A 1 131 ? -39.766 -28.710 -53.392 1.00 38.47 131 THR A CA 1
ATOM 1033 C C . THR A 1 131 ? -40.674 -27.605 -53.903 1.00 38.47 131 THR A C 1
ATOM 1035 O O . THR A 1 131 ? -40.211 -26.443 -53.866 1.00 38.47 131 THR A O 1
#

Solvent-accessible surface area (backbone atoms only — not comparable to full-atom values): 8592 Å² total; per-residue (Å²): 131,86,74,84,73,76,76,68,74,32,75,45,94,84,15,15,58,55,33,31,44,40,64,27,80,49,69,66,41,78,28,78,91,49,43,89,47,41,36,68,41,32,65,42,92,66,92,66,70,48,41,34,35,55,71,59,52,52,48,51,59,52,54,74,70,50,65,88,89,65,83,74,55,46,44,84,47,53,47,66,48,56,60,84,70,82,70,86,66,84,68,79,79,80,76,77,81,77,82,81,81,90,89,72,76,71,62,57,59,55,54,55,57,54,61,63,70,72,73,82,76,85,82,90,84,82,86,86,77,91,131

Sequence (131 aa):
MFGFHKPKMYRSLEGCCICRAKSSSSRFTDSKRYEKDFQSCFGLHETRSGDICNACVLLVKRWKKLPAGSKKNWNHVVDARAGPSLKTTLKPKKVKTLSGSRIKSNQINKLQKEFKRHSESEGGALPARIT

Organism: Monodelphis domestica (NCBI:txid13616)